Protein AF-A4VQS6-F1 (afdb_monomer_lite)

Foldseek 3Di:
DDDDDDDDDDDDDDPDDDDPDDDPPPPPPPDPPVVLVVLVVQLVVLVVLLVVLVVVLVVPPDDPVRNVVSVVSNVVSVVSNVVSVVVVVVVVVVVCVVVVDDDDDDDPPPPPD

Secondary structure (DSSP, 8-state):
--------------------PPP---------HHHHHHHHHHHHHHHHHHHHHHHHHHTS---HHHHHHHHHHHHHHHHHHHHHHHHHHHHHHHHHHHHT----------TT-

Radius of gyration: 32.11 Å; chains: 1; bounding box: 74×43×86 Å

Structure (mmCIF, N/CA/C/O backbone):
data_AF-A4VQS6-F1
#
_entry.id   AF-A4VQS6-F1
#
loop_
_atom_site.group_PDB
_atom_site.id
_atom_site.type_symbol
_atom_site.label_atom_id
_atom_site.label_alt_id
_atom_site.label_comp_id
_atom_site.label_asym_id
_atom_site.label_entity_id
_atom_site.label_seq_id
_atom_site.pdbx_PDB_ins_code
_atom_site.Cartn_x
_atom_site.Cartn_y
_atom_site.Cartn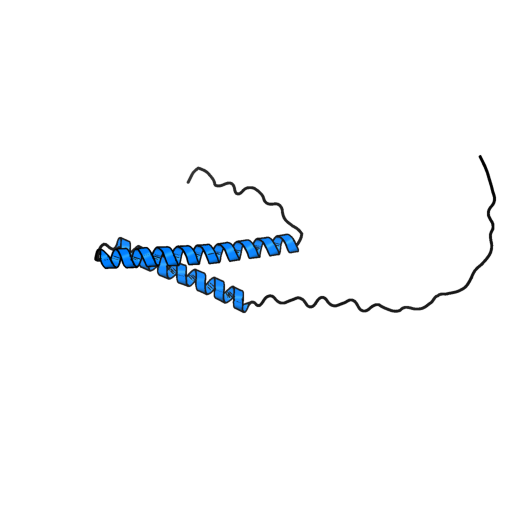_z
_atom_site.occupancy
_atom_site.B_iso_or_equiv
_atom_site.auth_seq_id
_atom_site.auth_comp_id
_atom_site.auth_asym_id
_atom_site.auth_atom_id
_atom_site.pdbx_PDB_model_num
ATOM 1 N N . MET A 1 1 ? 56.703 18.535 -56.183 1.00 46.81 1 MET A N 1
ATOM 2 C CA . MET A 1 1 ? 56.456 18.046 -57.557 1.00 46.81 1 MET A CA 1
ATOM 3 C C . MET A 1 1 ? 57.369 16.862 -57.820 1.00 46.81 1 MET A C 1
ATOM 5 O O . MET A 1 1 ? 58.528 17.068 -58.145 1.00 46.81 1 MET A O 1
ATOM 9 N N . ILE A 1 2 ? 56.873 15.639 -57.621 1.00 40.94 2 ILE A N 1
ATOM 10 C CA . ILE A 1 2 ? 57.541 14.412 -58.073 1.00 40.94 2 ILE A CA 1
ATOM 11 C C . ILE A 1 2 ? 56.452 13.551 -58.718 1.00 40.94 2 ILE A C 1
ATOM 13 O O . ILE A 1 2 ? 55.551 13.066 -58.040 1.00 40.94 2 ILE A O 1
ATOM 17 N N . HIS A 1 3 ? 56.510 13.455 -60.045 1.00 41.75 3 HIS A N 1
ATOM 18 C CA . HIS A 1 3 ? 55.736 12.529 -60.865 1.00 41.75 3 HIS A CA 1
ATOM 19 C C . HIS A 1 3 ? 56.527 11.230 -61.004 1.00 41.75 3 HIS A C 1
ATOM 21 O O . HIS A 1 3 ? 57.622 11.275 -61.555 1.00 41.75 3 HIS A O 1
ATOM 27 N N . ILE A 1 4 ? 55.968 10.094 -60.575 1.00 51.44 4 ILE A N 1
ATOM 28 C CA . ILE A 1 4 ? 56.373 8.749 -61.026 1.00 51.44 4 ILE A CA 1
ATOM 29 C C . ILE A 1 4 ? 55.086 7.904 -61.104 1.00 51.44 4 ILE A C 1
ATOM 31 O O . ILE A 1 4 ? 54.460 7.630 -60.088 1.00 51.44 4 ILE A O 1
ATOM 35 N N . THR A 1 5 ? 54.442 7.851 -62.271 1.00 48.00 5 THR A N 1
ATOM 36 C CA . THR A 1 5 ? 54.484 6.779 -63.293 1.00 48.00 5 THR A CA 1
ATOM 37 C C . THR A 1 5 ? 53.659 5.542 -62.920 1.00 48.00 5 THR A C 1
ATOM 39 O O . THR A 1 5 ? 54.024 4.749 -62.060 1.00 48.00 5 THR A O 1
ATOM 42 N N . ARG A 1 6 ? 52.533 5.385 -63.632 1.00 46.19 6 ARG A N 1
ATOM 43 C CA . ARG A 1 6 ? 51.667 4.198 -63.641 1.00 46.19 6 ARG A CA 1
ATOM 44 C C . ARG A 1 6 ? 52.472 2.972 -64.084 1.00 46.19 6 ARG A C 1
ATOM 46 O O . ARG A 1 6 ? 53.001 2.972 -65.191 1.00 46.19 6 ARG A O 1
ATOM 53 N N . ALA A 1 7 ? 52.454 1.914 -63.280 1.00 50.91 7 ALA A N 1
ATOM 54 C CA . ALA A 1 7 ? 52.682 0.552 -63.745 1.00 50.91 7 ALA A CA 1
ATOM 55 C C . ALA A 1 7 ? 51.322 -0.150 -63.834 1.00 50.91 7 ALA A C 1
ATOM 57 O O . ALA A 1 7 ? 50.616 -0.335 -62.845 1.00 50.91 7 ALA A O 1
ATOM 58 N N . ASN A 1 8 ? 50.937 -0.453 -65.065 1.00 45.25 8 ASN A N 1
ATOM 59 C CA . ASN A 1 8 ? 49.889 -1.402 -65.410 1.00 45.25 8 ASN A CA 1
ATOM 60 C C . ASN A 1 8 ? 50.464 -2.822 -65.218 1.00 45.25 8 ASN A C 1
ATOM 62 O O . ASN A 1 8 ? 51.669 -2.968 -65.410 1.00 45.25 8 ASN A O 1
ATOM 66 N N . LEU A 1 9 ? 49.640 -3.830 -64.891 1.00 41.50 9 LEU A N 1
ATOM 67 C CA . LEU A 1 9 ? 49.529 -5.122 -65.610 1.00 41.50 9 LEU A CA 1
ATOM 68 C C . LEU A 1 9 ? 48.927 -6.253 -64.730 1.00 41.50 9 LEU A C 1
ATOM 70 O O . LEU A 1 9 ? 49.592 -6.835 -63.885 1.00 41.50 9 LEU A O 1
ATOM 74 N N . VAL A 1 10 ? 47.655 -6.552 -65.029 1.00 42.41 10 VAL A N 1
ATOM 75 C CA . VAL A 1 10 ? 47.013 -7.878 -65.207 1.00 42.41 10 V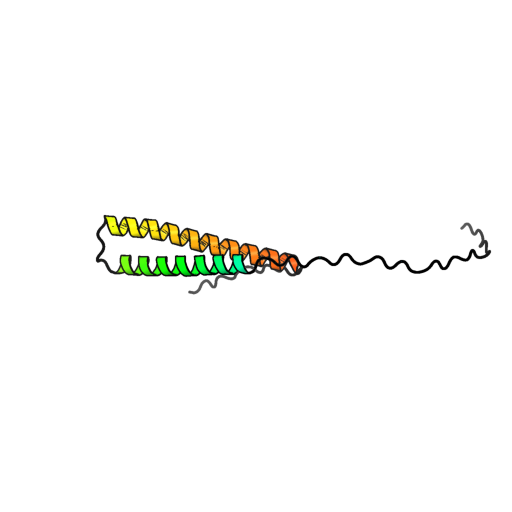AL A CA 1
ATOM 76 C C . VAL A 1 10 ? 46.872 -8.854 -64.022 1.00 42.41 10 VAL A C 1
ATOM 78 O O . VAL A 1 10 ? 47.795 -9.538 -63.606 1.00 42.41 10 VAL A O 1
ATOM 81 N N . ALA A 1 11 ? 45.600 -8.970 -63.623 1.00 45.53 11 ALA A N 1
ATOM 82 C CA . ALA A 1 11 ? 44.785 -10.170 -63.398 1.00 45.53 11 ALA A CA 1
ATOM 83 C C . ALA A 1 11 ? 45.389 -11.402 -62.699 1.00 45.53 11 ALA A C 1
ATOM 85 O O . ALA A 1 11 ? 46.146 -12.173 -63.278 1.00 45.53 11 ALA A O 1
ATOM 86 N N . ALA A 1 12 ? 44.811 -11.707 -61.537 1.00 43.69 12 ALA A N 1
ATOM 87 C CA . ALA A 1 12 ? 44.580 -13.076 -61.102 1.00 43.69 12 ALA A CA 1
ATOM 88 C C . ALA A 1 12 ? 43.104 -13.217 -60.695 1.00 43.69 12 ALA A C 1
ATOM 90 O O . ALA A 1 12 ? 42.626 -12.640 -59.722 1.00 43.69 12 ALA A O 1
ATOM 91 N N . THR A 1 13 ? 42.389 -13.947 -61.541 1.00 45.00 13 THR A N 1
ATOM 92 C CA . THR A 1 13 ? 41.167 -14.717 -61.296 1.00 45.00 13 THR A CA 1
ATOM 93 C C . THR A 1 13 ? 40.958 -15.158 -59.846 1.00 45.00 13 THR A C 1
ATOM 95 O O . THR A 1 13 ? 41.843 -15.761 -59.246 1.00 45.00 13 THR A O 1
ATOM 98 N N . GLY A 1 14 ? 39.740 -14.966 -59.331 1.00 42.38 14 GLY A N 1
ATOM 99 C CA . GLY A 1 14 ? 39.344 -15.515 -58.035 1.00 42.38 14 GLY A CA 1
ATOM 100 C C . GLY A 1 14 ? 37.912 -15.187 -57.623 1.00 42.38 14 GLY A C 1
ATOM 101 O O . GLY A 1 14 ? 37.693 -14.701 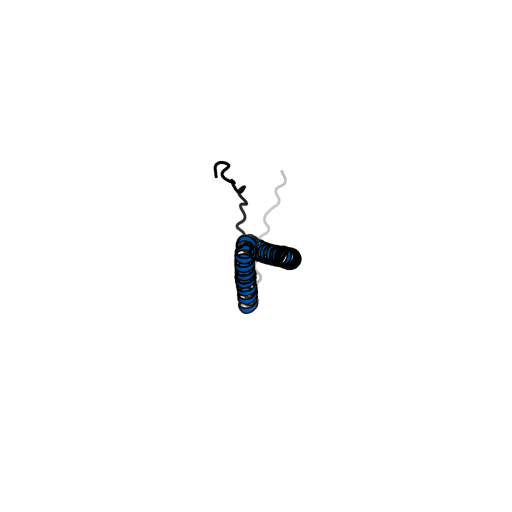-56.519 1.00 42.38 14 GLY A O 1
ATOM 102 N N . VAL A 1 15 ? 36.928 -15.430 -58.495 1.00 52.88 15 VAL A N 1
ATOM 103 C CA . VAL A 1 15 ? 35.516 -15.480 -58.083 1.00 52.88 15 VAL A CA 1
ATOM 104 C C . VAL A 1 15 ? 35.344 -16.729 -57.215 1.00 52.88 15 VAL A C 1
ATOM 106 O O . VAL A 1 15 ? 35.159 -17.826 -57.733 1.00 52.88 15 VAL A O 1
ATOM 109 N N . SER A 1 16 ? 35.456 -16.569 -55.894 1.00 45.47 16 SER A N 1
ATOM 110 C CA . SER A 1 16 ? 35.151 -17.621 -54.921 1.00 45.47 16 SER A CA 1
ATOM 111 C C . SER A 1 16 ? 33.800 -17.337 -54.270 1.00 45.47 16 SER A C 1
ATOM 113 O O . SER A 1 16 ? 33.665 -16.542 -53.343 1.00 45.47 16 SER A O 1
ATOM 115 N N . LEU A 1 17 ? 32.788 -17.931 -54.894 1.00 43.91 17 LEU A N 1
ATOM 116 C CA . LEU A 1 17 ? 31.597 -18.544 -54.315 1.00 43.91 17 LEU A CA 1
ATOM 117 C C . LEU A 1 17 ? 31.306 -18.259 -52.820 1.00 43.91 17 LEU A C 1
ATOM 119 O O . LEU A 1 17 ? 31.935 -18.795 -51.914 1.00 43.91 17 LEU A O 1
ATOM 123 N N . LEU A 1 18 ? 30.260 -17.461 -52.599 1.00 53.97 18 LEU A N 1
ATOM 124 C CA . LEU A 1 18 ? 29.120 -17.754 -51.722 1.00 53.97 18 LEU A CA 1
ATOM 125 C C . LEU A 1 18 ? 29.365 -18.759 -50.568 1.00 53.97 18 LEU A C 1
ATOM 127 O O . LEU A 1 18 ? 29.069 -19.945 -50.690 1.00 53.97 18 LEU A O 1
ATOM 131 N N . MET A 1 19 ? 29.754 -18.260 -49.394 1.00 45.66 19 MET A N 1
ATOM 132 C CA . MET A 1 19 ? 29.355 -18.878 -48.124 1.00 45.66 19 MET A CA 1
ATOM 133 C C . MET A 1 19 ? 28.530 -17.879 -47.318 1.00 45.66 19 MET A C 1
ATOM 135 O O . MET A 1 19 ? 29.046 -17.026 -46.594 1.00 45.66 19 MET A O 1
ATOM 139 N N . SER A 1 20 ? 27.214 -18.007 -47.481 1.00 51.44 20 SER A N 1
ATOM 140 C CA . SER A 1 20 ? 26.179 -17.447 -46.622 1.00 51.44 20 SER A CA 1
ATOM 141 C C . SER A 1 20 ? 26.496 -17.760 -45.163 1.00 51.44 20 SER A C 1
ATOM 143 O O . SER A 1 20 ? 26.346 -18.894 -44.711 1.00 51.44 20 SER A O 1
ATOM 145 N N . ARG A 1 21 ? 26.939 -16.751 -44.413 1.00 54.28 21 ARG A N 1
ATOM 146 C CA . ARG A 1 21 ? 27.020 -16.851 -42.957 1.00 54.28 21 ARG A CA 1
ATOM 147 C C . ARG A 1 21 ? 25.585 -16.923 -42.429 1.00 54.28 21 ARG A C 1
ATOM 149 O O . ARG A 1 21 ? 24.823 -15.989 -42.686 1.00 54.28 21 ARG A O 1
ATOM 156 N N . PRO A 1 22 ? 25.182 -17.998 -41.733 1.00 50.12 22 PRO A N 1
ATOM 157 C CA . PRO A 1 22 ? 23.861 -18.047 -41.135 1.00 50.12 22 PRO A CA 1
ATOM 158 C C . PRO A 1 22 ? 23.773 -16.944 -40.077 1.00 50.12 22 PRO A C 1
ATOM 160 O O . PRO A 1 22 ? 24.576 -16.884 -39.145 1.00 50.12 22 PRO A O 1
ATOM 163 N N . PHE A 1 23 ? 22.813 -16.039 -40.261 1.00 46.31 23 PHE A N 1
ATOM 164 C CA . PHE A 1 23 ? 22.434 -15.043 -39.267 1.00 46.31 23 PHE A CA 1
ATOM 165 C C . PHE A 1 23 ? 22.144 -15.758 -37.936 1.00 46.31 23 PHE A C 1
ATOM 167 O O . PHE A 1 23 ? 21.334 -16.690 -37.926 1.00 46.31 23 PHE A O 1
ATOM 174 N N . PRO A 1 24 ? 22.732 -15.346 -36.799 1.00 63.44 24 PRO A N 1
ATOM 175 C CA . PRO A 1 24 ? 22.262 -15.822 -35.511 1.00 63.44 24 PRO A CA 1
ATOM 176 C C . PRO A 1 24 ? 20.856 -15.255 -35.300 1.00 63.44 24 PRO A C 1
ATOM 178 O O . PRO A 1 24 ? 20.677 -14.068 -35.030 1.00 63.44 24 PRO A O 1
ATOM 181 N N . THR A 1 25 ? 19.831 -16.096 -35.436 1.00 60.66 25 THR A N 1
ATOM 182 C CA . THR A 1 25 ? 18.476 -15.770 -34.988 1.00 60.66 25 THR A CA 1
ATOM 183 C C . THR A 1 25 ? 18.540 -15.456 -33.500 1.00 60.66 25 THR A C 1
ATOM 185 O O . THR A 1 25 ? 18.631 -16.355 -32.662 1.00 60.66 25 THR A O 1
ATOM 188 N N . ARG A 1 26 ? 18.513 -14.161 -33.169 1.00 62.91 26 ARG A N 1
ATOM 189 C CA . ARG A 1 26 ? 18.323 -13.651 -31.813 1.00 62.91 26 ARG A CA 1
ATOM 190 C C . ARG A 1 26 ? 17.003 -14.233 -31.319 1.00 62.91 26 ARG A C 1
ATOM 192 O O . ARG A 1 26 ? 15.940 -13.720 -31.662 1.00 62.91 26 ARG A O 1
ATOM 199 N N . ARG A 1 27 ? 17.058 -15.337 -30.558 1.00 64.19 27 ARG A N 1
ATOM 200 C CA . ARG A 1 27 ? 15.893 -15.870 -29.842 1.00 64.19 27 ARG A CA 1
ATOM 201 C C . ARG A 1 27 ? 15.294 -14.691 -29.091 1.00 64.19 27 ARG A C 1
ATOM 203 O O . ARG A 1 27 ? 15.925 -14.148 -28.183 1.00 64.19 27 ARG A O 1
ATOM 210 N N . ARG A 1 28 ? 14.105 -14.264 -29.519 1.00 61.84 28 ARG A N 1
ATOM 211 C CA . ARG A 1 28 ? 13.298 -13.266 -28.827 1.00 61.84 28 ARG A CA 1
ATOM 212 C C . ARG A 1 28 ? 13.091 -13.847 -27.434 1.00 61.84 28 ARG A C 1
ATOM 214 O O . ARG A 1 28 ? 12.348 -14.810 -27.273 1.00 61.84 28 ARG A O 1
ATOM 221 N N . ARG A 1 29 ? 13.859 -13.367 -26.454 1.00 57.03 29 ARG A N 1
ATOM 222 C CA . ARG A 1 29 ? 13.721 -13.763 -25.053 1.00 57.03 29 ARG A CA 1
ATOM 223 C C . ARG A 1 29 ? 12.313 -13.309 -24.671 1.00 57.03 29 ARG A C 1
ATOM 225 O O . ARG A 1 29 ? 12.096 -12.121 -24.453 1.00 57.03 29 ARG A O 1
ATOM 232 N N . GLN A 1 30 ? 11.338 -14.215 -24.737 1.00 54.91 30 GLN A N 1
ATOM 233 C CA . GLN A 1 30 ? 9.997 -13.938 -24.248 1.00 54.91 30 GLN A CA 1
ATOM 234 C C . GLN A 1 30 ? 10.147 -13.665 -22.756 1.00 54.91 30 GLN A C 1
ATOM 236 O O . GLN A 1 30 ? 10.584 -14.523 -21.991 1.00 54.91 30 GLN A O 1
ATOM 241 N N . VAL A 1 31 ? 9.873 -12.429 -22.364 1.00 56.31 31 VAL A N 1
ATOM 242 C CA . VAL A 1 31 ? 9.743 -12.063 -20.956 1.00 56.31 31 VAL A CA 1
ATOM 243 C C . VAL A 1 31 ? 8.506 -12.812 -20.446 1.00 56.31 31 VAL A C 1
ATOM 245 O O . VAL A 1 31 ? 7.478 -12.753 -21.125 1.00 56.31 31 VAL A O 1
ATOM 248 N N . PRO A 1 32 ? 8.570 -13.553 -19.326 1.00 53.41 32 PRO A N 1
ATOM 249 C CA . PRO A 1 32 ? 7.452 -14.382 -18.889 1.00 53.41 32 PRO A CA 1
ATOM 250 C C . PRO A 1 32 ? 6.236 -13.498 -18.585 1.00 53.41 32 PRO A C 1
ATOM 252 O O . PRO A 1 32 ? 6.228 -12.739 -17.617 1.00 53.41 32 PRO A O 1
ATOM 255 N N . ALA A 1 33 ? 5.198 -13.599 -19.419 1.00 58.28 33 ALA A N 1
ATOM 256 C CA . ALA A 1 33 ? 3.952 -12.843 -19.274 1.00 58.28 33 ALA A CA 1
ATOM 257 C C . ALA A 1 33 ? 3.240 -13.133 -17.936 1.00 58.28 33 ALA A C 1
ATOM 259 O O . ALA A 1 33 ? 2.598 -12.251 -17.369 1.00 58.28 33 ALA A O 1
ATOM 260 N N . MET A 1 34 ? 3.428 -14.337 -17.385 1.00 50.84 34 MET A N 1
ATOM 261 C CA . MET A 1 34 ? 2.835 -14.762 -16.112 1.00 50.84 34 MET A CA 1
ATOM 262 C C . MET A 1 34 ? 3.347 -13.961 -14.905 1.00 50.84 34 MET A C 1
ATOM 264 O O . MET A 1 34 ? 2.570 -13.647 -14.009 1.00 50.84 34 MET A O 1
ATOM 268 N N . ALA A 1 35 ? 4.626 -13.566 -14.895 1.00 60.28 35 ALA A N 1
ATOM 269 C CA . ALA A 1 35 ? 5.200 -12.793 -13.790 1.00 60.28 35 ALA A CA 1
ATOM 270 C C . ALA A 1 35 ? 4.648 -11.357 -13.732 1.00 60.28 35 ALA A C 1
ATOM 272 O O . ALA A 1 35 ? 4.514 -10.785 -12.655 1.00 60.28 35 ALA A O 1
ATOM 273 N N . ARG A 1 36 ? 4.289 -10.778 -14.887 1.00 66.38 36 ARG A N 1
ATOM 274 C CA . ARG A 1 36 ? 3.673 -9.442 -14.961 1.00 66.38 36 ARG A CA 1
ATOM 275 C C . ARG A 1 36 ? 2.232 -9.457 -14.477 1.00 66.38 36 ARG A C 1
ATOM 277 O O . ARG A 1 36 ? 1.830 -8.554 -13.759 1.00 66.38 36 ARG A O 1
ATOM 284 N N . LYS A 1 37 ? 1.484 -10.498 -14.851 1.00 67.88 37 LYS A N 1
ATOM 285 C CA . LYS A 1 37 ? 0.098 -10.664 -14.413 1.00 67.88 37 LYS A CA 1
ATOM 286 C C . LYS A 1 37 ? 0.017 -10.836 -12.896 1.00 67.88 37 LYS A C 1
ATOM 288 O O . LYS A 1 37 ? -0.857 -10.244 -12.288 1.00 67.88 37 LYS A O 1
ATOM 293 N N . LYS A 1 38 ? 0.960 -11.572 -12.294 1.00 73.12 38 LYS A N 1
ATOM 294 C CA . LYS A 1 38 ? 1.039 -11.714 -10.836 1.00 73.12 38 LYS A CA 1
ATOM 295 C C . LYS A 1 38 ? 1.270 -10.373 -10.131 1.00 73.12 38 LYS A C 1
ATOM 297 O O . LYS A 1 38 ? 0.494 -10.032 -9.262 1.00 73.12 38 LYS A O 1
ATOM 302 N N . ALA A 1 39 ? 2.264 -9.590 -10.555 1.00 75.00 39 ALA A N 1
ATOM 303 C CA . ALA A 1 39 ? 2.542 -8.293 -9.928 1.00 75.00 39 ALA A CA 1
ATOM 304 C C . ALA A 1 39 ? 1.374 -7.294 -10.049 1.00 75.00 39 ALA A C 1
ATOM 306 O O . ALA A 1 39 ? 1.142 -6.517 -9.133 1.00 75.00 39 ALA A O 1
ATOM 307 N N . ALA A 1 40 ? 0.637 -7.319 -11.166 1.00 74.81 40 ALA A N 1
ATOM 308 C CA . ALA A 1 40 ? -0.568 -6.506 -11.322 1.00 74.81 40 ALA A CA 1
ATOM 309 C C . ALA A 1 40 ? -1.700 -6.977 -10.395 1.00 74.81 40 ALA A C 1
ATOM 311 O O . ALA A 1 40 ? -2.348 -6.154 -9.768 1.00 74.81 40 ALA A O 1
ATOM 312 N N . LEU A 1 41 ? -1.909 -8.293 -10.273 1.00 78.88 41 LEU A N 1
ATOM 313 C CA . LEU A 1 41 ? -2.886 -8.850 -9.333 1.00 78.88 41 LEU A CA 1
ATOM 314 C C . LEU A 1 41 ? -2.531 -8.518 -7.878 1.00 78.88 41 LEU A C 1
ATOM 316 O O . LEU A 1 41 ? -3.416 -8.121 -7.130 1.00 78.88 41 LEU A O 1
ATOM 320 N N . ASP A 1 42 ? -1.252 -8.628 -7.508 1.00 87.19 42 ASP A N 1
ATOM 321 C CA . ASP A 1 42 ? -0.771 -8.291 -6.165 1.00 87.19 42 ASP A CA 1
ATOM 322 C C . ASP A 1 42 ? -1.022 -6.797 -5.855 1.00 87.19 42 ASP A C 1
ATOM 324 O O . ASP A 1 42 ? -1.486 -6.475 -4.768 1.00 87.19 42 ASP A O 1
ATOM 328 N N . PHE A 1 43 ? -0.814 -5.887 -6.821 1.00 93.44 43 PHE A N 1
ATOM 329 C CA . PHE A 1 43 ? -1.112 -4.456 -6.650 1.00 93.44 43 PHE A CA 1
ATOM 330 C C . PHE A 1 43 ? -2.603 -4.173 -6.429 1.00 93.44 43 PHE A C 1
ATOM 332 O O . PHE A 1 43 ? -2.962 -3.508 -5.461 1.00 93.44 43 PHE A O 1
ATOM 339 N N . GLU A 1 44 ? -3.468 -4.675 -7.315 1.00 94.12 44 GLU A N 1
ATOM 340 C CA . GLU A 1 44 ? -4.921 -4.458 -7.221 1.00 94.12 44 GLU A CA 1
ATOM 341 C C . GLU A 1 44 ? -5.475 -4.996 -5.896 1.00 94.12 44 GLU A C 1
ATOM 343 O O . GLU A 1 44 ? -6.346 -4.386 -5.279 1.00 94.12 44 GLU A O 1
ATOM 348 N N . GLN A 1 45 ? -4.932 -6.123 -5.429 1.00 94.12 45 GLN A N 1
ATOM 349 C CA . GLN A 1 45 ? -5.319 -6.719 -4.161 1.00 94.12 45 GLN A CA 1
ATOM 350 C C . GLN A 1 45 ? -4.872 -5.871 -2.963 1.00 94.12 45 GLN A C 1
ATOM 352 O O . GLN A 1 45 ? -5.703 -5.555 -2.113 1.00 94.12 45 GLN A O 1
ATOM 357 N N . SER A 1 46 ? -3.609 -5.431 -2.919 1.00 94.12 46 SER A N 1
ATOM 358 C CA . SER A 1 46 ? -3.127 -4.543 -1.851 1.00 94.12 46 SER A CA 1
ATOM 359 C C . SER A 1 46 ? -3.884 -3.213 -1.806 1.00 94.12 46 SER A C 1
ATOM 361 O O . SER A 1 46 ? -4.177 -2.702 -0.726 1.00 94.12 46 SER A O 1
ATOM 363 N N . LEU A 1 47 ? -4.239 -2.658 -2.969 1.00 96.56 47 LEU A N 1
ATOM 364 C CA . LEU A 1 47 ? -5.020 -1.427 -3.056 1.00 96.56 47 LEU A CA 1
ATOM 365 C C . LEU A 1 47 ? -6.448 -1.619 -2.526 1.00 96.56 47 LEU A C 1
ATOM 367 O O . LEU A 1 47 ? -6.944 -0.768 -1.788 1.00 96.56 47 LEU A O 1
ATOM 371 N N . ALA A 1 48 ? -7.098 -2.733 -2.868 1.00 97.12 48 ALA A N 1
ATOM 372 C CA . ALA A 1 48 ? -8.433 -3.054 -2.371 1.00 97.12 48 ALA A CA 1
ATOM 373 C C . ALA A 1 48 ? -8.447 -3.250 -0.846 1.00 97.12 48 ALA A C 1
ATOM 375 O O . ALA A 1 48 ? -9.328 -2.728 -0.163 1.00 97.12 48 ALA A O 1
ATOM 376 N N . GLU A 1 49 ? -7.452 -3.952 -0.299 1.00 96.00 49 GLU A N 1
ATOM 377 C CA . GLU A 1 49 ? -7.302 -4.123 1.151 1.00 96.00 49 GLU A CA 1
ATOM 378 C C . GLU A 1 49 ? -7.076 -2.778 1.857 1.00 96.00 49 GLU A C 1
ATOM 380 O O . GLU A 1 49 ? -7.659 -2.529 2.914 1.00 96.00 49 GLU A O 1
ATOM 385 N N . LEU A 1 50 ? -6.294 -1.875 1.254 1.00 97.00 50 LEU A N 1
ATOM 386 C CA . LEU A 1 50 ? -6.050 -0.543 1.806 1.00 97.00 50 LEU A CA 1
ATOM 387 C C . LEU A 1 50 ? -7.334 0.295 1.847 1.00 97.00 50 LEU A C 1
ATOM 389 O O . LEU A 1 50 ? -7.599 0.944 2.856 1.00 97.00 50 LEU A O 1
ATOM 393 N N . GLN A 1 51 ? -8.148 0.257 0.788 1.00 96.69 51 GLN A N 1
ATOM 394 C CA . GLN A 1 51 ? -9.435 0.963 0.742 1.00 96.69 51 GLN A CA 1
ATOM 395 C C . GLN A 1 51 ? -10.384 0.476 1.841 1.00 96.69 51 GLN A C 1
ATOM 397 O O . GLN A 1 51 ? -10.914 1.287 2.595 1.00 96.69 51 GLN A O 1
ATOM 402 N N . GLN A 1 52 ? -10.524 -0.843 2.001 1.00 95.94 52 GLN A N 1
ATOM 403 C CA . GLN A 1 52 ? -11.348 -1.425 3.066 1.00 95.94 52 GLN A CA 1
ATOM 404 C C . GLN A 1 52 ? -10.859 -1.026 4.460 1.00 95.94 52 GLN A C 1
ATOM 406 O O . GLN A 1 52 ? -11.648 -0.819 5.381 1.00 95.94 52 GLN A O 1
ATOM 411 N N . LEU A 1 53 ? -9.543 -0.935 4.638 1.00 95.38 53 LEU A N 1
ATOM 412 C CA . LEU A 1 53 ? -8.956 -0.529 5.902 1.00 95.38 53 LEU A CA 1
ATOM 413 C C . LEU A 1 53 ? -9.266 0.936 6.225 1.00 95.38 53 LEU A C 1
ATOM 415 O O . LEU A 1 53 ? -9.615 1.242 7.365 1.00 95.38 53 LEU A O 1
ATOM 419 N N . VAL A 1 54 ? -9.173 1.821 5.230 1.00 95.19 54 VAL A N 1
ATOM 420 C CA . VAL A 1 54 ? -9.541 3.236 5.367 1.00 95.19 54 VAL A CA 1
ATOM 421 C C . VAL A 1 54 ? -11.022 3.373 5.709 1.00 95.19 54 VAL A C 1
ATOM 423 O O . VAL A 1 54 ? -11.337 4.024 6.699 1.00 95.19 54 VAL A O 1
ATOM 426 N N . GLU A 1 55 ? -11.916 2.678 5.000 1.00 95.06 55 GLU A N 1
ATOM 427 C CA . GLU A 1 55 ? -13.355 2.674 5.312 1.00 95.06 55 GLU A CA 1
ATOM 428 C C . GLU A 1 55 ? -13.629 2.247 6.764 1.00 95.06 55 GLU A C 1
ATOM 430 O O . GLU A 1 55 ? -14.443 2.848 7.468 1.00 95.06 55 GLU A O 1
ATOM 435 N N . ARG A 1 56 ? -12.912 1.228 7.255 1.00 92.81 56 ARG A N 1
ATOM 436 C CA . ARG A 1 56 ? -13.025 0.778 8.649 1.00 92.81 56 ARG A CA 1
ATOM 437 C C . ARG A 1 56 ? -12.521 1.822 9.643 1.00 92.81 56 ARG A C 1
ATOM 439 O O . ARG A 1 56 ? -13.170 2.016 10.668 1.00 92.81 56 ARG A O 1
ATOM 446 N N . LEU A 1 57 ? -11.404 2.493 9.363 1.00 93.00 57 LEU A N 1
ATOM 447 C CA . LEU A 1 57 ? -10.891 3.582 10.204 1.00 93.00 57 LEU A CA 1
ATOM 448 C C . LEU A 1 57 ? -11.853 4.778 10.236 1.00 93.00 57 LEU A C 1
ATOM 450 O O . LEU A 1 57 ? -12.066 5.365 11.294 1.00 93.00 57 LEU A O 1
ATOM 454 N N . GLU A 1 58 ? -12.466 5.105 9.101 1.00 93.69 58 GLU A N 1
ATOM 455 C CA . GLU A 1 58 ? -13.416 6.213 8.968 1.00 93.69 58 GLU A CA 1
ATOM 456 C C . GLU A 1 58 ? -14.779 5.921 9.613 1.00 93.69 58 GLU A C 1
ATOM 458 O O . GLU A 1 58 ? -15.479 6.854 10.002 1.00 93.69 58 GLU A O 1
ATOM 463 N N . SER A 1 59 ? -15.140 4.643 9.793 1.00 92.81 59 SER A N 1
ATOM 464 C CA . SER A 1 59 ? -16.397 4.246 10.448 1.00 92.81 59 SER A CA 1
ATOM 465 C C . SER A 1 59 ? -16.513 4.718 11.903 1.00 92.81 59 SER A C 1
ATOM 467 O O . SER A 1 59 ? -17.619 4.900 12.408 1.00 92.81 59 SER A O 1
ATOM 469 N N . GLY A 1 60 ? -15.381 4.909 12.592 1.00 88.31 60 GLY A N 1
ATOM 470 C CA . GLY A 1 60 ? -15.346 5.327 13.996 1.00 88.31 60 GLY A CA 1
ATOM 471 C C . GLY A 1 60 ? -15.796 4.264 15.008 1.00 88.31 60 GLY A C 1
ATOM 472 O O . GLY A 1 60 ? -15.887 4.571 16.194 1.00 88.31 60 GLY A O 1
ATOM 473 N N . GLU A 1 61 ? -16.057 3.024 14.580 1.00 90.44 61 GLU A N 1
ATOM 474 C CA . GLU A 1 61 ? -16.498 1.930 15.465 1.00 90.44 61 GLU A CA 1
ATOM 475 C C . GLU A 1 61 ? -15.337 1.123 16.079 1.00 90.44 61 GLU A C 1
ATOM 477 O O . GLU A 1 61 ? -15.555 0.219 16.887 1.00 90.44 61 GLU A O 1
ATOM 482 N N . LEU A 1 62 ? -14.092 1.430 15.703 1.00 92.88 62 LEU A N 1
ATOM 483 C CA . LEU A 1 62 ? -12.909 0.694 16.146 1.00 92.88 62 LEU A CA 1
ATOM 484 C C . LEU A 1 62 ? -12.449 1.123 17.541 1.00 92.88 62 LEU A C 1
ATOM 486 O O . LEU A 1 62 ? -12.427 2.305 17.887 1.00 92.88 62 LEU A O 1
ATOM 490 N N . SER A 1 63 ? -11.988 0.149 18.326 1.00 95.88 63 SER A N 1
ATOM 491 C CA . SER A 1 63 ? -11.234 0.439 19.543 1.00 95.88 63 SER A CA 1
ATOM 492 C C . SER A 1 63 ? -9.886 1.093 19.206 1.00 95.88 63 SER A C 1
ATOM 494 O O . SER A 1 63 ? -9.425 1.069 18.060 1.00 95.88 63 SER A O 1
ATOM 496 N N . LEU A 1 64 ? -9.214 1.670 20.206 1.00 94.31 64 LEU A N 1
ATOM 497 C CA . LEU A 1 64 ? -7.882 2.250 20.013 1.00 94.31 64 LEU A CA 1
ATOM 498 C C . LEU A 1 64 ? -6.864 1.202 19.526 1.00 94.31 64 LEU A C 1
ATOM 500 O O . LEU A 1 64 ? -6.099 1.479 18.606 1.00 94.31 64 LEU A O 1
ATOM 504 N N . GLU A 1 65 ? -6.870 0.002 20.112 1.00 95.44 65 GLU A N 1
ATOM 505 C CA . GLU A 1 65 ? -5.965 -1.091 19.726 1.00 95.44 65 GLU A CA 1
ATOM 506 C C . GLU A 1 65 ? -6.241 -1.579 18.297 1.00 95.44 65 GLU A C 1
ATOM 508 O O . GLU A 1 65 ? -5.308 -1.764 17.510 1.00 95.44 65 GLU A O 1
ATOM 513 N N . ASP A 1 66 ? -7.516 -1.707 17.921 1.00 94.38 66 ASP A N 1
ATOM 514 C CA . ASP A 1 66 ? -7.894 -2.086 16.556 1.00 94.38 66 ASP A CA 1
ATOM 515 C C . ASP A 1 66 ? -7.522 -1.000 15.542 1.00 94.38 66 ASP A C 1
ATOM 517 O O . ASP A 1 66 ? -7.078 -1.309 14.435 1.00 94.38 66 ASP A O 1
ATOM 521 N N . SER A 1 67 ? -7.657 0.273 15.922 1.00 94.06 67 SER A N 1
ATOM 522 C CA . SER A 1 67 ? -7.281 1.415 15.082 1.00 94.06 67 SER A CA 1
ATOM 523 C C . SER A 1 67 ? -5.775 1.448 14.824 1.00 94.06 67 SER A C 1
ATOM 525 O O . SER A 1 67 ? -5.353 1.667 13.690 1.00 94.06 67 SER A O 1
ATOM 527 N N . LEU A 1 68 ? -4.956 1.176 15.846 1.00 95.75 68 LEU A N 1
ATOM 528 C CA . LEU A 1 68 ? -3.500 1.068 15.701 1.00 95.75 68 LEU A CA 1
ATOM 529 C C . LEU A 1 68 ? -3.110 -0.116 14.811 1.00 95.75 68 LEU A C 1
ATOM 531 O O . LEU A 1 68 ? -2.267 0.031 13.929 1.00 95.75 68 LEU A O 1
ATOM 535 N N . THR A 1 69 ? -3.776 -1.258 14.986 1.00 95.94 69 THR A N 1
ATOM 536 C CA . THR A 1 69 ? -3.546 -2.451 14.160 1.00 95.94 69 THR A CA 1
ATOM 537 C C . THR A 1 69 ? -3.885 -2.183 12.694 1.00 95.94 69 THR A C 1
ATOM 539 O O . THR A 1 69 ? -3.097 -2.501 11.802 1.00 95.94 69 THR A O 1
ATOM 542 N N . CYS A 1 70 ? -5.031 -1.548 12.431 1.00 94.75 70 CYS A N 1
ATOM 543 C CA . CYS A 1 70 ? -5.409 -1.142 11.081 1.00 94.75 70 CYS A CA 1
ATOM 544 C C . CYS A 1 70 ? -4.377 -0.155 10.512 1.00 94.75 70 CYS A C 1
ATOM 546 O O . CYS A 1 70 ? -3.908 -0.321 9.390 1.00 94.75 70 CYS A O 1
ATOM 548 N N . PHE A 1 71 ? -3.951 0.840 11.287 1.00 94.19 71 PHE A N 1
ATOM 549 C CA . PHE A 1 71 ? -2.950 1.800 10.831 1.00 94.19 71 PHE A CA 1
ATOM 550 C C . PHE A 1 71 ? -1.628 1.127 10.419 1.00 94.19 71 PHE A C 1
ATOM 552 O O . PHE A 1 71 ? -1.115 1.397 9.332 1.00 94.19 71 PHE A O 1
ATOM 559 N N . GLU A 1 72 ? -1.097 0.205 11.228 1.00 96.50 72 GLU A N 1
ATOM 560 C CA . GLU A 1 72 ? 0.120 -0.551 10.895 1.00 96.50 72 GLU A CA 1
ATOM 561 C C . GLU A 1 72 ? -0.026 -1.358 9.598 1.00 96.50 72 GLU A C 1
ATOM 563 O O . GLU A 1 72 ? 0.857 -1.319 8.734 1.00 96.50 72 GLU A O 1
ATOM 568 N N . GLN A 1 73 ? -1.158 -2.044 9.432 1.00 96.69 73 GLN A N 1
ATOM 569 C CA . GLN A 1 73 ? -1.486 -2.773 8.206 1.00 96.69 73 GLN A CA 1
ATOM 570 C C . GLN A 1 73 ? -1.557 -1.834 6.992 1.00 96.69 73 GLN A C 1
ATOM 572 O O . GLN A 1 73 ? -0.971 -2.130 5.950 1.00 96.69 73 GLN A O 1
ATOM 577 N N . GLY A 1 74 ? -2.196 -0.669 7.132 1.00 96.44 74 GLY A N 1
ATOM 578 C CA . GLY A 1 74 ? -2.304 0.337 6.074 1.00 96.44 74 GLY A CA 1
ATOM 579 C C . GLY A 1 74 ? -0.944 0.879 5.619 1.00 96.44 74 GLY A C 1
ATOM 580 O O . GLY A 1 74 ? -0.710 1.053 4.419 1.00 96.44 74 GLY A O 1
ATOM 581 N N . ILE A 1 75 ? -0.003 1.072 6.550 1.00 96.88 75 ILE A N 1
ATOM 582 C CA . ILE A 1 75 ? 1.384 1.438 6.221 1.00 96.88 75 ILE A CA 1
ATOM 583 C C . ILE A 1 75 ? 2.071 0.333 5.407 1.00 96.88 75 ILE A C 1
ATOM 585 O O . ILE A 1 75 ? 2.792 0.640 4.455 1.00 96.88 75 ILE A O 1
ATOM 589 N N . GLY A 1 76 ? 1.851 -0.937 5.757 1.00 96.38 76 GLY A N 1
ATOM 590 C CA . GLY A 1 76 ? 2.354 -2.081 4.991 1.00 96.38 76 GLY A CA 1
ATOM 591 C C . GLY A 1 76 ? 1.836 -2.083 3.552 1.00 96.38 76 GLY A C 1
ATOM 592 O O . GLY A 1 76 ? 2.626 -2.018 2.611 1.00 96.38 76 GLY A O 1
ATOM 593 N N . LEU A 1 77 ? 0.514 -2.029 3.389 1.00 96.81 77 LEU A N 1
ATOM 594 C CA . LEU A 1 77 ? -0.151 -2.035 2.081 1.00 96.81 77 LEU A CA 1
ATOM 595 C C . LEU A 1 77 ? 0.279 -0.857 1.196 1.00 96.81 77 LEU A C 1
ATOM 597 O O . LEU A 1 77 ? 0.505 -1.021 -0.003 1.00 96.81 77 LEU A O 1
ATOM 601 N N . THR A 1 78 ? 0.463 0.326 1.789 1.00 95.56 78 THR A N 1
ATOM 602 C CA . THR A 1 78 ? 0.958 1.511 1.069 1.00 95.56 78 THR A CA 1
ATOM 603 C C . THR A 1 78 ? 2.365 1.280 0.511 1.00 95.56 78 THR A C 1
ATOM 605 O O . THR A 1 78 ? 2.641 1.627 -0.640 1.00 95.56 78 THR A O 1
ATOM 608 N N . ARG A 1 79 ? 3.259 0.667 1.296 1.00 95.88 79 ARG A N 1
ATOM 609 C CA . ARG A 1 79 ? 4.623 0.336 0.851 1.00 95.88 79 ARG A CA 1
ATOM 610 C C . ARG A 1 79 ? 4.617 -0.694 -0.272 1.00 95.88 79 ARG A C 1
ATOM 612 O O . ARG A 1 79 ? 5.371 -0.537 -1.231 1.00 95.88 79 ARG A O 1
ATOM 619 N N . ASP A 1 80 ? 3.754 -1.699 -0.183 1.00 93.69 80 ASP A N 1
ATOM 620 C CA . ASP A 1 80 ? 3.617 -2.724 -1.221 1.00 93.69 80 ASP A CA 1
ATOM 621 C C . ASP A 1 80 ? 3.129 -2.114 -2.542 1.00 93.69 80 ASP A C 1
ATOM 623 O O . ASP A 1 80 ? 3.711 -2.367 -3.603 1.00 93.69 80 ASP A O 1
ATOM 627 N N . CYS A 1 81 ? 2.143 -1.213 -2.478 1.00 94.75 81 CYS A N 1
ATOM 628 C CA . CYS A 1 81 ? 1.665 -0.463 -3.639 1.00 94.75 81 CYS A CA 1
ATOM 629 C C . CYS A 1 81 ? 2.785 0.376 -4.274 1.00 94.75 81 CYS A C 1
ATOM 631 O O . CYS A 1 81 ? 3.007 0.310 -5.485 1.00 94.75 81 CYS A O 1
ATOM 633 N N . GLN A 1 82 ? 3.536 1.129 -3.465 1.00 94.75 82 GLN A N 1
ATOM 634 C CA . GLN A 1 82 ? 4.669 1.933 -3.938 1.00 94.75 82 GLN A CA 1
ATOM 635 C C . GLN A 1 82 ? 5.751 1.069 -4.597 1.00 94.75 82 GLN A C 1
ATOM 637 O O . GLN A 1 82 ? 6.266 1.418 -5.661 1.00 94.75 82 GLN A O 1
ATOM 642 N N . ALA A 1 83 ? 6.074 -0.084 -4.007 1.00 92.56 83 ALA A N 1
ATOM 643 C CA . ALA A 1 83 ? 7.051 -1.013 -4.562 1.00 92.56 83 ALA A CA 1
ATOM 644 C C . ALA A 1 83 ? 6.593 -1.594 -5.911 1.00 92.56 83 ALA A C 1
ATOM 646 O O . ALA A 1 83 ? 7.400 -1.718 -6.840 1.00 92.56 83 ALA A O 1
ATOM 647 N N . ALA A 1 84 ? 5.307 -1.926 -6.045 1.00 90.88 84 ALA A N 1
ATOM 648 C CA . ALA A 1 84 ? 4.736 -2.409 -7.297 1.00 90.88 84 ALA A CA 1
ATOM 649 C C . ALA A 1 84 ? 4.781 -1.338 -8.402 1.00 90.88 84 ALA A C 1
ATOM 651 O O . ALA A 1 84 ? 5.202 -1.639 -9.525 1.00 90.88 84 ALA 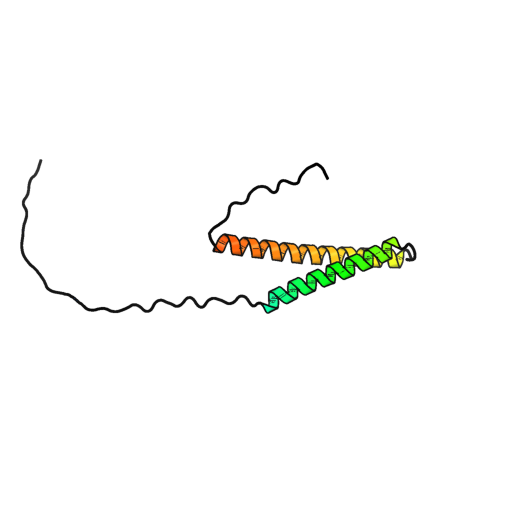A O 1
ATOM 652 N N . LEU A 1 85 ? 4.426 -0.089 -8.076 1.00 94.00 85 LEU A N 1
ATOM 653 C CA . LEU A 1 85 ? 4.493 1.046 -9.004 1.00 94.00 85 LEU A CA 1
ATOM 654 C C . LEU A 1 85 ? 5.932 1.343 -9.440 1.00 94.00 85 LEU A C 1
ATOM 656 O O . LEU A 1 85 ? 6.195 1.435 -10.638 1.00 94.00 85 LEU A O 1
ATOM 660 N N . SER A 1 86 ? 6.883 1.379 -8.503 1.00 92.38 86 SER A N 1
ATOM 661 C CA . SER A 1 86 ? 8.303 1.591 -8.814 1.00 92.38 86 SER A CA 1
ATOM 662 C C . SER A 1 86 ? 8.860 0.499 -9.740 1.00 92.38 86 SER A C 1
ATOM 664 O O . SER A 1 86 ? 9.564 0.778 -10.713 1.00 92.38 86 SER A O 1
ATOM 666 N N . GLN A 1 87 ? 8.480 -0.765 -9.522 1.00 89.81 87 GLN A N 1
ATOM 667 C CA . GLN A 1 87 ? 8.843 -1.846 -10.443 1.00 89.81 87 GLN A CA 1
ATOM 668 C C . GLN A 1 87 ? 8.213 -1.692 -11.831 1.00 89.81 87 GLN A C 1
ATOM 670 O O . GLN A 1 87 ? 8.798 -2.148 -12.819 1.00 89.81 87 GLN A O 1
ATOM 675 N N . ALA A 1 88 ? 6.996 -1.155 -11.922 1.00 88.88 88 ALA A N 1
ATOM 676 C CA . ALA A 1 88 ? 6.339 -0.908 -13.199 1.00 88.88 88 ALA A CA 1
ATOM 677 C C . ALA A 1 88 ? 7.047 0.218 -13.963 1.00 88.88 88 ALA A C 1
ATOM 679 O O . ALA A 1 88 ? 7.403 0.019 -15.125 1.00 88.88 88 ALA A O 1
ATOM 680 N N . GLU A 1 89 ? 7.341 1.329 -13.292 1.00 90.50 89 GLU A N 1
ATOM 681 C CA . GLU A 1 89 ? 8.092 2.464 -13.832 1.00 90.50 89 GLU A CA 1
ATOM 682 C C . GLU A 1 89 ? 9.464 2.030 -14.362 1.00 90.50 89 GLU A C 1
ATOM 684 O O . GLU A 1 89 ? 9.782 2.246 -15.532 1.00 90.50 89 GLU A O 1
ATOM 689 N N . GLN A 1 90 ? 10.232 1.282 -13.563 1.00 90.62 90 GLN A N 1
ATOM 690 C CA . GLN A 1 90 ? 11.535 0.768 -13.989 1.00 90.62 90 GLN A CA 1
ATOM 691 C C . GLN A 1 90 ? 11.429 -0.114 -15.244 1.00 90.62 90 GLN A C 1
ATOM 693 O O . GLN A 1 90 ? 12.287 -0.073 -16.129 1.00 90.62 90 GLN A O 1
ATOM 698 N N . LYS A 1 91 ? 10.371 -0.928 -15.355 1.00 87.06 91 LYS A N 1
ATOM 699 C CA . LYS A 1 91 ? 10.141 -1.751 -16.553 1.00 87.06 91 LYS A CA 1
ATOM 700 C C . LYS A 1 91 ? 9.823 -0.892 -17.772 1.00 87.06 91 LYS A C 1
ATOM 702 O O . LYS A 1 91 ? 10.276 -1.250 -18.857 1.00 87.06 91 LYS A O 1
ATOM 707 N N . VAL A 1 92 ? 9.056 0.187 -17.612 1.00 88.25 92 VAL A N 1
ATOM 708 C CA . VAL A 1 92 ? 8.763 1.138 -18.694 1.00 88.25 92 VAL A CA 1
ATOM 709 C C . VAL A 1 92 ? 10.054 1.797 -19.169 1.00 88.25 92 VAL A C 1
ATOM 711 O O . VAL A 1 92 ? 10.343 1.728 -20.362 1.00 88.25 92 VAL A O 1
ATOM 714 N N . GLN A 1 93 ? 10.884 2.296 -18.250 1.00 86.75 93 GLN A N 1
ATOM 715 C CA . GLN A 1 93 ? 12.169 2.915 -18.583 1.00 86.75 93 GLN A CA 1
ATOM 716 C C . GLN A 1 93 ? 13.065 1.979 -19.407 1.00 86.75 93 GLN A C 1
ATOM 718 O O . GLN A 1 93 ? 13.510 2.329 -20.497 1.00 86.75 93 GLN A O 1
ATOM 723 N N . ILE A 1 94 ? 13.240 0.728 -18.962 1.00 87.00 94 ILE A N 1
ATOM 724 C CA . ILE A 1 94 ? 14.042 -0.277 -19.685 1.00 87.00 94 ILE A CA 1
ATOM 725 C C . ILE A 1 94 ? 13.484 -0.561 -21.093 1.00 87.00 94 ILE A C 1
ATOM 727 O O . ILE A 1 94 ? 14.236 -0.908 -22.009 1.00 87.00 94 ILE A O 1
ATOM 731 N N . LEU A 1 95 ? 12.161 -0.498 -21.278 1.00 85.00 95 LEU A N 1
ATOM 732 C CA . LEU A 1 95 ? 11.540 -0.702 -22.588 1.00 85.00 95 LEU A CA 1
ATOM 733 C C . LEU A 1 95 ? 11.789 0.489 -23.520 1.00 85.00 95 LEU A C 1
ATOM 735 O O . LEU A 1 95 ? 12.104 0.253 -24.685 1.00 85.00 95 LEU A O 1
ATOM 739 N N . LEU A 1 96 ? 11.717 1.719 -23.007 1.00 84.62 96 LEU A N 1
ATOM 740 C CA . LEU A 1 96 ? 12.008 2.944 -23.758 1.00 84.62 96 LEU A CA 1
ATOM 741 C C . LEU A 1 96 ? 13.488 3.026 -24.166 1.00 84.62 96 LEU A C 1
ATOM 743 O O . LEU A 1 96 ? 13.794 3.262 -25.335 1.00 84.62 96 LEU A O 1
ATOM 747 N N . GLU A 1 97 ? 14.409 2.708 -23.250 1.00 81.19 97 GLU A N 1
ATOM 748 C CA . GLU A 1 97 ? 15.852 2.616 -23.535 1.00 81.19 97 GLU A CA 1
ATOM 749 C C . GLU A 1 97 ? 16.160 1.602 -24.645 1.00 81.19 97 GLU A C 1
ATOM 751 O O . GLU A 1 97 ? 17.031 1.816 -25.490 1.00 81.19 97 GLU A O 1
ATOM 756 N N . ARG A 1 98 ? 15.440 0.474 -24.663 1.00 72.62 98 ARG A N 1
ATOM 757 C CA . ARG A 1 98 ? 15.632 -0.588 -25.659 1.00 72.62 98 ARG A CA 1
ATOM 758 C C . ARG A 1 98 ? 15.134 -0.235 -27.050 1.00 72.62 98 ARG A C 1
ATOM 760 O O . ARG A 1 98 ? 15.669 -0.800 -28.005 1.00 72.62 98 ARG A O 1
ATOM 767 N N . ASP A 1 99 ? 14.124 0.620 -27.150 1.00 72.75 99 ASP A N 1
ATOM 768 C CA . ASP A 1 99 ? 13.562 1.064 -28.430 1.00 72.75 99 ASP A CA 1
ATOM 769 C C . ASP A 1 99 ? 14.298 2.294 -28.992 1.00 72.75 99 ASP A C 1
ATOM 771 O O . ASP A 1 99 ? 14.021 2.743 -30.100 1.00 72.75 99 ASP A O 1
ATOM 775 N N . GLY A 1 100 ? 15.300 2.809 -28.262 1.00 65.12 100 GLY A N 1
ATOM 776 C CA . GLY A 1 100 ? 16.143 3.925 -28.696 1.00 65.12 100 GLY A CA 1
ATOM 777 C C . GLY A 1 100 ? 15.456 5.291 -28.633 1.00 65.12 100 GLY A C 1
ATOM 778 O O . GLY A 1 100 ? 16.013 6.270 -29.125 1.00 65.12 100 GLY A O 1
ATOM 779 N N . SER A 1 101 ? 14.271 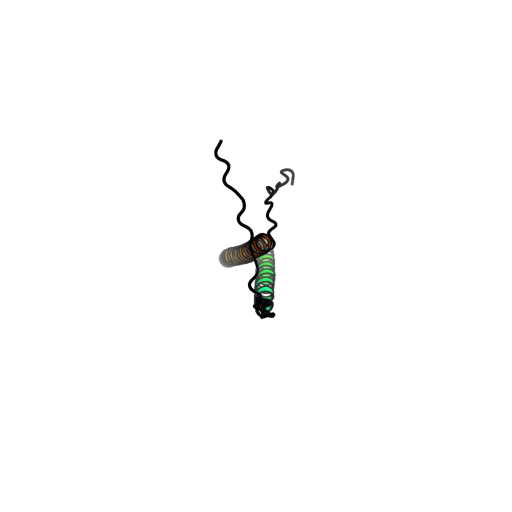5.374 -28.026 1.00 60.03 101 SER A N 1
ATOM 780 C CA . SER A 1 101 ? 13.503 6.606 -27.867 1.00 60.03 101 SER A CA 1
ATOM 781 C C . SER A 1 101 ? 13.403 6.977 -26.389 1.00 60.03 101 SER A C 1
ATOM 783 O O . SER A 1 101 ? 12.530 6.485 -25.675 1.00 60.03 101 SER A O 1
ATOM 785 N N . LEU A 1 102 ? 14.285 7.867 -25.936 1.00 56.78 102 LEU A N 1
ATOM 786 C CA . LEU A 1 102 ? 14.153 8.557 -24.655 1.00 56.78 102 LEU A CA 1
ATOM 787 C C . LEU A 1 102 ? 14.263 10.061 -24.892 1.00 56.78 102 LEU A C 1
ATOM 789 O O . LEU A 1 102 ? 15.331 10.575 -25.220 1.00 56.78 102 LEU A O 1
ATOM 793 N N . GLN A 1 103 ? 13.141 10.757 -24.734 1.00 60.75 103 GLN A N 1
ATOM 794 C CA . GLN A 1 103 ? 13.130 12.160 -24.341 1.00 60.75 103 GLN A CA 1
ATOM 795 C C . GLN A 1 103 ? 12.324 12.238 -23.050 1.00 60.75 103 GLN A C 1
ATOM 797 O O . GLN A 1 103 ? 11.097 12.177 -23.072 1.00 60.75 103 GLN A O 1
ATOM 802 N N . GLU A 1 104 ? 13.027 12.299 -21.924 1.00 61.44 104 GLU A N 1
ATOM 803 C CA . GLU A 1 104 ? 12.421 12.627 -20.637 1.00 61.44 104 GLU A CA 1
ATOM 804 C C . GLU A 1 104 ? 12.075 14.116 -20.677 1.00 61.44 104 GLU A C 1
ATOM 806 O O . GLU A 1 104 ? 12.960 14.972 -20.706 1.00 61.44 104 GLU A O 1
ATOM 811 N N . ALA A 1 105 ? 10.784 14.426 -20.761 1.00 61.12 105 ALA A N 1
ATOM 812 C CA . ALA A 1 105 ? 10.289 15.769 -20.51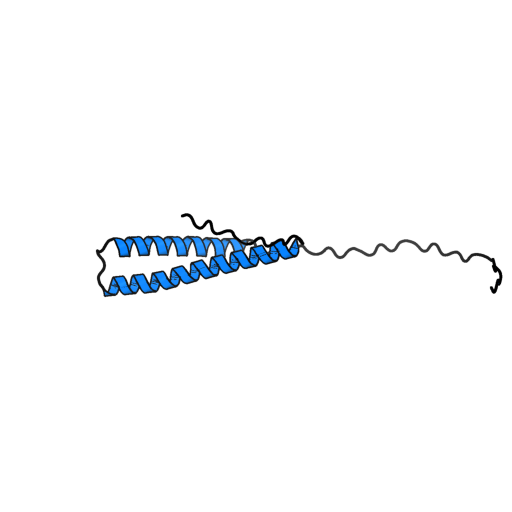0 1.00 61.12 105 ALA A CA 1
ATOM 813 C C . ALA A 1 105 ? 9.964 15.887 -19.012 1.00 61.12 105 ALA A C 1
ATOM 815 O O . ALA A 1 105 ? 9.441 14.926 -18.439 1.00 61.12 105 ALA A O 1
ATOM 816 N N . PRO A 1 106 ? 10.259 17.029 -18.366 1.00 64.69 106 PRO A N 1
ATOM 817 C CA . PRO A 1 106 ? 9.819 17.282 -17.001 1.00 64.69 106 PRO A CA 1
ATOM 818 C C . PRO A 1 106 ? 8.311 17.052 -16.869 1.00 64.69 106 PRO A C 1
ATOM 820 O O . PRO A 1 106 ? 7.534 17.516 -17.703 1.00 64.69 106 PRO A O 1
ATOM 823 N N . PHE A 1 107 ? 7.902 16.331 -15.827 1.00 66.69 107 PHE A N 1
ATOM 824 C CA . PHE A 1 107 ? 6.492 16.201 -15.486 1.00 66.69 107 PHE A CA 1
ATOM 825 C C . PHE A 1 107 ? 6.006 17.551 -14.943 1.00 66.69 107 PHE A C 1
ATOM 827 O O . PHE A 1 107 ? 6.387 17.942 -13.839 1.00 66.69 107 PHE A O 1
ATOM 834 N N . GLU A 1 108 ? 5.214 18.286 -15.725 1.00 73.62 108 GLU A N 1
ATOM 835 C CA . GLU A 1 108 ? 4.524 19.480 -15.236 1.00 73.62 108 GLU A CA 1
ATOM 836 C C . GLU A 1 108 ? 3.409 19.032 -14.286 1.00 73.62 108 GLU A C 1
ATOM 838 O O . GLU A 1 108 ? 2.331 18.614 -14.704 1.00 73.62 108 GLU A O 1
ATOM 843 N N . SER A 1 109 ? 3.687 19.065 -12.983 1.00 66.69 109 SER A N 1
ATOM 844 C CA . SER A 1 109 ? 2.636 19.020 -11.972 1.00 66.69 109 SER A CA 1
ATOM 845 C C . SER A 1 109 ? 1.903 20.355 -12.023 1.00 66.69 109 SER A C 1
ATOM 847 O O . SER A 1 109 ? 2.454 21.362 -11.575 1.00 66.69 109 SER A O 1
ATOM 849 N N . ASP A 1 110 ? 0.709 20.363 -12.606 1.00 67.50 110 ASP A N 1
ATOM 850 C CA . ASP A 1 110 ? -0.158 21.538 -12.677 1.00 67.50 110 ASP A CA 1
ATOM 851 C C . ASP A 1 110 ? -0.374 22.091 -11.249 1.00 67.50 110 ASP A C 1
ATOM 853 O O . ASP A 1 110 ? -0.924 21.378 -10.404 1.00 67.50 110 ASP A O 1
ATOM 857 N N . PRO A 1 111 ? 0.106 23.303 -10.906 1.00 62.88 111 PRO A N 1
ATOM 858 C CA . PRO A 1 111 ? 0.075 23.813 -9.533 1.00 62.88 111 PRO A CA 1
ATOM 859 C C . PRO A 1 111 ? -1.308 24.337 -9.089 1.00 62.88 111 PRO A C 1
ATOM 861 O O . PRO A 1 111 ? -1.378 25.102 -8.129 1.00 62.88 111 PRO A O 1
ATOM 864 N N . GLU A 1 112 ? -2.399 23.951 -9.759 1.00 59.69 112 GLU A N 1
ATOM 865 C CA . GLU A 1 112 ? -3.740 24.535 -9.572 1.00 59.69 112 GLU A CA 1
ATOM 866 C C . GLU A 1 112 ? -4.869 23.514 -9.288 1.00 59.69 112 GLU A C 1
ATOM 868 O O . GLU A 1 112 ? -6.024 23.755 -9.642 1.00 59.69 112 GLU A O 1
ATOM 873 N N . ALA A 1 113 ? -4.562 22.390 -8.624 1.00 47.72 113 ALA A N 1
ATOM 874 C CA . ALA A 1 113 ? -5.563 21.434 -8.117 1.00 47.72 113 ALA A CA 1
ATOM 875 C C . ALA A 1 113 ? -5.772 21.534 -6.597 1.00 47.72 113 ALA A C 1
ATOM 877 O O . ALA A 1 113 ? -4.759 21.540 -5.857 1.00 47.72 113 ALA A O 1
#

Organism: Stutzerimonas stutzeri (strain A1501) (NCBI:txid379731)

InterPro domains:
  IPR003761 Exonuclease VII, small subunit [MF_00337] (42-102)
  IPR003761 Exonuclease VII, small subunit [PF02609] (43-94)
  IPR003761 Exonuclease VII, small subunit [PTHR34137] (34-109)
  IPR003761 Exonuclease VII, small subunit [TIGR01280] (42-97)
  IPR037004 Exonuclease VII, small subunit superfamily [G3DSA:1.10.287.1040] (37-111)
  IPR037004 Exonuclease VII, small subunit superfamily [SSF116842] (35-102)

Sequence (113 aa):
MIHITRANLVAATGVSLLMSRPFPTRRRRQVPAMARKKAALDFEQSLAELQQLVERLESGELSLEDSLTCFEQGIGLTRDCQAALSQAEQKVQILLERDGSLQEAPFESDPEA

pLDDT: mean 74.75, std 19.71, range [40.94, 97.12]